Protein AF-A0A2D9I811-F1 (afdb_monomer_lite)

Radius of gyration: 20.64 Å; chains: 1; bounding box: 45×37×59 Å

Sequence (153 aa):
ASYDEYNRFRERVSGLFINISKYEDAFSIIGNKIQLLEKASMQLESFSPDIIAKISDFKDTYNDYEYENDSSPARDEIGEWYKPNLGARIRIAMQGLSTSYGPTELNSSNLEIAEKHFEKMKNEIEQLNKEVKDLENEVKQLNPPYIIGQGID

Foldseek 3Di:
DPPVVQVVLVVLLVVLVVLVVVLVVLLVVLVVLLVQQCVQQVQFPDHDPPLNVLSVVLVVVSVVLCVVQDPDVVVVVVPPPDDQHLVSLSVLLVVQNVDPVGRDPSNVVSSVVSVVVVVVSVVSSVVSSVSSVVSVVVSVVSVGDDTPPPDDD

pLDDT: mean 83.6, std 15.97, range [36.06, 97.56]

Structure (mmCIF, N/CA/C/O backbone):
data_AF-A0A2D9I811-F1
#
_entry.id   AF-A0A2D9I811-F1
#
loop_
_atom_site.group_PDB
_atom_site.id
_atom_site.type_symbol
_atom_site.label_atom_id
_atom_site.label_alt_id
_atom_site.label_comp_id
_atom_site.label_asym_id
_atom_site.label_entity_id
_atom_site.label_seq_id
_atom_site.pdbx_PDB_ins_code
_atom_site.Cartn_x
_atom_site.Cartn_y
_atom_site.Cartn_z
_atom_site.occupancy
_atom_site.B_iso_or_equiv
_atom_site.auth_seq_id
_atom_site.auth_comp_id
_atom_site.auth_asym_id
_atom_site.auth_atom_id
_atom_site.pdbx_PDB_model_num
ATOM 1 N N . ALA A 1 1 ? 16.321 -1.905 -28.691 1.00 72.12 1 ALA A N 1
A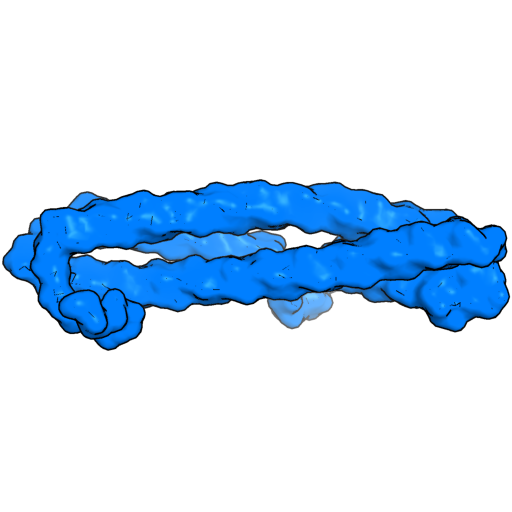TOM 2 C CA . ALA A 1 1 ? 15.971 -3.154 -27.983 1.00 72.12 1 ALA A CA 1
ATOM 3 C C . ALA A 1 1 ? 15.578 -4.225 -28.996 1.00 72.12 1 ALA A C 1
ATOM 5 O O . ALA A 1 1 ? 15.005 -3.889 -30.028 1.00 72.12 1 ALA A O 1
ATOM 6 N N . SER A 1 2 ? 15.886 -5.490 -28.726 1.00 86.81 2 SER A N 1
ATOM 7 C CA . SER A 1 2 ? 15.279 -6.626 -29.429 1.00 86.81 2 SER A CA 1
ATOM 8 C C . SER A 1 2 ? 13.772 -6.706 -29.140 1.00 86.81 2 SER A C 1
ATOM 10 O O . SER A 1 2 ? 13.286 -6.119 -28.170 1.00 86.81 2 SER A O 1
ATOM 12 N N . TYR A 1 3 ? 13.030 -7.445 -29.971 1.00 86.81 3 TYR A N 1
ATOM 13 C CA . TYR A 1 3 ? 11.596 -7.687 -29.766 1.00 86.81 3 TYR A CA 1
ATOM 14 C C . TYR A 1 3 ? 11.305 -8.271 -28.372 1.00 86.81 3 TYR A C 1
ATOM 16 O O . TYR A 1 3 ? 10.421 -7.791 -27.663 1.00 86.81 3 TYR A O 1
ATOM 24 N N . ASP A 1 4 ? 12.117 -9.235 -27.936 1.00 90.88 4 ASP A N 1
ATOM 25 C CA . ASP A 1 4 ? 11.958 -9.883 -26.633 1.00 90.88 4 ASP A CA 1
ATOM 26 C C . ASP A 1 4 ? 12.256 -8.937 -25.463 1.00 90.88 4 ASP A C 1
ATOM 28 O O . ASP A 1 4 ? 11.566 -8.965 -24.447 1.00 90.88 4 ASP A O 1
ATOM 32 N N . GLU A 1 5 ? 13.270 -8.077 -25.585 1.00 88.44 5 GLU A N 1
ATOM 33 C CA . GLU A 1 5 ? 13.576 -7.066 -24.565 1.00 88.44 5 GLU A CA 1
ATOM 34 C C . GLU A 1 5 ? 12.458 -6.033 -24.432 1.00 88.44 5 GLU A C 1
ATOM 36 O O . GLU A 1 5 ? 12.089 -5.677 -23.313 1.00 88.44 5 GLU A O 1
ATOM 41 N N . TYR A 1 6 ? 11.893 -5.588 -25.558 1.00 92.75 6 TYR A N 1
ATOM 42 C CA . TYR A 1 6 ? 10.748 -4.681 -25.556 1.00 92.75 6 TYR A CA 1
ATOM 43 C C . TYR A 1 6 ? 9.540 -5.315 -24.858 1.00 92.75 6 TYR A C 1
ATOM 45 O O . TYR A 1 6 ? 8.944 -4.695 -23.976 1.00 92.75 6 TYR A O 1
ATOM 53 N N . ASN A 1 7 ? 9.208 -6.562 -25.203 1.00 94.00 7 ASN A N 1
ATOM 54 C CA . ASN A 1 7 ? 8.070 -7.260 -24.608 1.00 94.00 7 ASN A CA 1
ATOM 55 C C . ASN A 1 7 ? 8.250 -7.488 -23.108 1.00 94.00 7 ASN A C 1
ATOM 57 O O . ASN A 1 7 ? 7.336 -7.179 -22.346 1.00 94.00 7 ASN A O 1
ATOM 61 N N . ARG A 1 8 ? 9.437 -7.923 -22.665 1.00 95.12 8 ARG A N 1
ATOM 62 C CA . ARG A 1 8 ? 9.737 -8.063 -21.231 1.00 95.12 8 ARG A CA 1
ATOM 63 C C . ARG A 1 8 ? 9.586 -6.740 -20.483 1.00 95.12 8 ARG A C 1
ATOM 65 O O . ARG A 1 8 ? 9.030 -6.708 -19.389 1.00 95.12 8 ARG A O 1
ATOM 72 N N . PHE A 1 9 ? 10.071 -5.641 -21.059 1.00 96.12 9 PHE A N 1
ATOM 73 C CA . PHE A 1 9 ? 9.926 -4.318 -20.455 1.00 96.12 9 PHE A CA 1
ATOM 74 C C . PHE A 1 9 ? 8.451 -3.899 -20.363 1.00 96.12 9 PHE A C 1
ATOM 76 O O . PHE A 1 9 ? 7.997 -3.469 -19.304 1.00 96.12 9 PHE A O 1
ATOM 83 N N . ARG A 1 10 ? 7.683 -4.087 -21.443 1.00 95.25 10 ARG A N 1
ATOM 84 C CA . ARG A 1 10 ? 6.239 -3.820 -21.480 1.00 95.25 10 ARG A CA 1
ATOM 85 C C . ARG A 1 10 ? 5.483 -4.603 -20.411 1.00 95.25 10 ARG A C 1
ATOM 87 O O . ARG A 1 10 ? 4.690 -4.010 -19.686 1.00 95.25 10 ARG A O 1
ATOM 94 N N . GLU A 1 11 ? 5.733 -5.903 -20.301 1.00 96.56 11 GLU A N 1
ATOM 95 C CA . GLU A 1 11 ? 5.090 -6.769 -19.307 1.00 96.56 11 GLU A CA 1
ATOM 96 C C . GLU A 1 11 ? 5.378 -6.310 -17.877 1.00 96.56 11 GLU A C 1
ATOM 98 O O . GLU A 1 11 ? 4.452 -6.218 -17.073 1.00 96.56 11 GLU A O 1
ATOM 103 N N . ARG A 1 12 ? 6.630 -5.944 -17.574 1.00 97.25 12 ARG A N 1
ATOM 104 C CA . ARG A 1 12 ? 7.005 -5.410 -16.256 1.00 97.25 12 ARG A CA 1
ATOM 105 C C . ARG A 1 12 ? 6.298 -4.096 -15.934 1.00 97.25 12 ARG A C 1
ATOM 107 O O . ARG A 1 12 ? 5.728 -3.972 -14.855 1.00 97.25 12 ARG A O 1
ATOM 114 N N . VAL A 1 13 ? 6.275 -3.137 -16.868 1.00 93.88 13 VAL A N 1
ATOM 115 C CA . VAL A 1 13 ? 5.569 -1.854 -16.678 1.00 93.88 13 VAL A CA 1
ATOM 116 C C . VAL A 1 13 ? 4.077 -2.084 -16.434 1.00 93.88 13 VAL A C 1
ATOM 118 O O . VAL A 1 13 ? 3.518 -1.536 -15.487 1.00 93.88 13 VAL A O 1
ATOM 121 N N . SER A 1 14 ? 3.428 -2.904 -17.265 1.00 92.94 14 SER A N 1
ATOM 122 C CA . SER A 1 14 ? 2.003 -3.211 -17.111 1.00 92.94 14 SER A CA 1
ATOM 123 C C . SER A 1 14 ? 1.710 -3.947 -15.802 1.00 92.94 14 SER A C 1
ATOM 125 O O . SER A 1 14 ? 0.749 -3.602 -15.120 1.00 92.94 14 SER A O 1
ATOM 127 N N . GLY A 1 15 ? 2.542 -4.921 -15.428 1.00 95.25 15 GLY A N 1
ATOM 128 C CA . GLY A 1 15 ? 2.406 -5.655 -14.172 1.00 95.25 15 GLY A CA 1
ATOM 129 C C . GLY A 1 15 ? 2.555 -4.752 -12.949 1.00 95.25 15 GLY A C 1
ATOM 130 O O . GLY A 1 15 ? 1.738 -4.827 -12.033 1.00 95.25 15 GLY A O 1
ATOM 131 N N . LEU A 1 16 ? 3.544 -3.853 -12.956 1.00 91.56 16 LEU A N 1
ATOM 132 C CA . LEU A 1 16 ? 3.727 -2.865 -11.895 1.00 91.56 16 LEU A CA 1
ATOM 133 C C . LEU A 1 16 ? 2.506 -1.945 -11.771 1.00 91.56 16 LEU A C 1
ATOM 135 O O . LEU A 1 16 ? 2.008 -1.755 -10.668 1.00 91.56 16 LEU A O 1
ATOM 139 N N . PHE A 1 17 ? 1.993 -1.421 -12.889 1.00 86.19 17 PHE A N 1
ATOM 140 C CA . PHE A 1 17 ? 0.822 -0.539 -12.889 1.00 86.19 17 PHE A CA 1
ATOM 141 C C . PHE A 1 17 ? -0.426 -1.226 -12.315 1.00 86.19 17 PHE A C 1
ATOM 143 O O . PHE A 1 17 ? -1.076 -0.677 -11.431 1.00 86.19 17 PHE A O 1
ATOM 150 N N . ILE A 1 18 ? -0.721 -2.454 -12.759 1.00 89.38 18 ILE A N 1
ATOM 151 C CA . ILE A 1 18 ? -1.854 -3.245 -12.250 1.00 89.38 18 ILE A CA 1
ATOM 152 C C . ILE A 1 18 ? -1.724 -3.481 -10.742 1.00 89.38 18 ILE A C 1
ATOM 154 O O . ILE A 1 18 ? -2.699 -3.352 -10.002 1.00 89.38 18 ILE A O 1
ATOM 158 N N . ASN A 1 19 ? -0.523 -3.836 -10.282 1.00 91.19 19 ASN A N 1
ATOM 159 C CA . ASN A 1 19 ? -0.286 -4.086 -8.868 1.00 91.19 19 ASN A CA 1
ATOM 160 C C . ASN A 1 19 ? -0.415 -2.807 -8.035 1.00 91.19 19 ASN A C 1
ATOM 162 O O . ASN A 1 19 ? -1.009 -2.864 -6.967 1.00 91.19 19 ASN A O 1
ATOM 166 N N . ILE A 1 20 ? 0.063 -1.661 -8.518 1.00 86.31 20 ILE A N 1
ATOM 167 C CA . ILE A 1 20 ? -0.119 -0.381 -7.821 1.00 86.31 20 ILE A CA 1
ATOM 168 C C . ILE A 1 20 ? -1.602 -0.085 -7.621 1.00 86.31 20 ILE A C 1
ATOM 170 O O . ILE A 1 20 ? -2.017 0.064 -6.476 1.00 86.31 20 ILE A O 1
ATOM 174 N N . SER A 1 21 ? -2.410 -0.129 -8.684 1.00 84.25 21 SER A N 1
ATOM 175 C CA . SER A 1 21 ? -3.851 0.137 -8.573 1.00 84.25 21 SER A CA 1
ATOM 176 C C . SER A 1 21 ? -4.546 -0.808 -7.589 1.00 84.25 21 SER A C 1
ATOM 178 O O . SER A 1 21 ? -5.346 -0.376 -6.768 1.00 84.25 21 SER A O 1
ATOM 180 N N . LYS A 1 22 ? -4.188 -2.099 -7.593 1.00 92.50 22 LYS A N 1
ATOM 181 C CA . LYS A 1 22 ? -4.728 -3.071 -6.628 1.00 92.50 22 LYS A CA 1
ATOM 182 C C . LYS A 1 22 ? -4.425 -2.686 -5.173 1.00 92.50 22 LYS A C 1
ATOM 184 O O . LYS A 1 22 ? -5.252 -2.921 -4.293 1.00 92.50 22 LYS A O 1
ATOM 189 N N . TYR A 1 23 ? -3.223 -2.186 -4.899 1.00 91.31 23 TYR A N 1
ATOM 190 C CA . TYR A 1 23 ? -2.808 -1.829 -3.542 1.00 91.31 23 TYR A CA 1
ATOM 191 C C . TYR A 1 23 ? -3.337 -0.456 -3.117 1.00 91.31 23 TYR A C 1
ATOM 193 O O . TYR A 1 23 ? -3.670 -0.299 -1.947 1.00 91.31 23 TYR A O 1
ATOM 201 N N . GLU A 1 24 ? -3.511 0.484 -4.048 1.00 85.25 24 GLU A N 1
ATOM 202 C CA . GLU A 1 24 ? -4.252 1.733 -3.817 1.00 85.25 24 GLU A CA 1
ATOM 203 C C . GLU A 1 24 ? -5.707 1.440 -3.410 1.00 85.25 24 GLU A C 1
ATOM 205 O O . GLU A 1 24 ? -6.181 1.953 -2.394 1.00 85.25 24 GLU A O 1
ATOM 210 N N . ASP A 1 25 ? -6.389 0.532 -4.120 1.00 87.06 25 ASP A N 1
ATOM 211 C CA . ASP A 1 25 ? -7.740 0.083 -3.760 1.00 87.06 25 ASP A CA 1
ATOM 212 C C . ASP A 1 25 ? -7.767 -0.566 -2.366 1.00 87.06 25 ASP A C 1
ATOM 214 O O . ASP A 1 25 ? -8.638 -0.273 -1.542 1.00 87.06 25 ASP A O 1
ATOM 218 N N . ALA A 1 26 ? -6.801 -1.446 -2.075 1.00 92.25 26 ALA A N 1
ATOM 219 C CA . ALA A 1 26 ? -6.689 -2.087 -0.768 1.00 92.25 26 ALA A CA 1
ATOM 220 C C . ALA A 1 26 ? -6.479 -1.060 0.356 1.00 92.25 26 ALA A C 1
ATOM 222 O O . ALA A 1 26 ? -7.131 -1.163 1.395 1.00 92.25 26 ALA A O 1
ATOM 223 N N . PHE A 1 27 ? -5.625 -0.059 0.140 1.00 91.12 27 PHE A N 1
ATOM 224 C CA . PHE A 1 27 ? -5.391 1.026 1.088 1.00 91.12 27 PHE A CA 1
ATOM 225 C C . PHE A 1 27 ? -6.661 1.856 1.329 1.00 91.12 27 PHE A C 1
ATOM 227 O O . PHE A 1 27 ? -7.049 2.067 2.477 1.00 91.12 27 PHE A O 1
ATOM 234 N N . SER A 1 28 ? -7.398 2.209 0.270 1.00 89.56 28 SER A N 1
ATOM 235 C CA . SER A 1 28 ? -8.694 2.894 0.392 1.00 89.56 28 SER A CA 1
ATOM 236 C C . SER A 1 28 ? -9.715 2.081 1.204 1.00 89.56 28 SER A C 1
ATOM 238 O O . SER A 1 28 ? -10.436 2.619 2.050 1.00 89.56 28 SER A O 1
ATOM 240 N N . ILE A 1 29 ? -9.761 0.759 1.010 1.00 92.69 29 ILE A N 1
ATOM 241 C CA . ILE A 1 29 ? -10.627 -0.138 1.790 1.00 92.69 29 ILE A CA 1
ATOM 242 C C . ILE A 1 29 ? -10.242 -0.140 3.277 1.00 92.69 29 ILE A C 1
ATOM 244 O O . ILE A 1 29 ? -11.139 -0.168 4.123 1.00 92.69 29 ILE A O 1
ATOM 248 N N . ILE A 1 30 ? -8.948 -0.089 3.614 1.00 95.31 30 ILE A N 1
ATOM 249 C CA . ILE A 1 30 ? -8.476 0.038 5.004 1.00 95.31 30 ILE A CA 1
ATOM 250 C C . ILE A 1 30 ? -8.991 1.346 5.619 1.00 95.31 30 ILE A C 1
ATOM 252 O O . ILE A 1 30 ? -9.574 1.310 6.704 1.00 95.31 30 ILE A O 1
ATOM 256 N N . GLY A 1 31 ? -8.864 2.468 4.902 1.00 93.12 31 GLY A N 1
ATOM 257 C CA . GLY A 1 31 ? -9.387 3.774 5.324 1.00 93.12 31 GLY A CA 1
ATOM 258 C C . GLY A 1 31 ? -10.897 3.752 5.596 1.00 93.12 31 GLY A C 1
ATOM 259 O O . GLY A 1 31 ? -11.375 4.220 6.630 1.00 93.12 31 GLY A O 1
ATOM 260 N N . ASN A 1 32 ? -11.668 3.114 4.714 1.00 93.12 32 ASN A N 1
ATOM 261 C CA . ASN A 1 32 ? -13.108 2.934 4.919 1.00 93.12 32 ASN A CA 1
ATOM 262 C C . ASN A 1 32 ? -13.415 2.044 6.136 1.00 93.12 32 ASN A C 1
ATOM 264 O O . ASN A 1 32 ? -14.324 2.344 6.912 1.00 93.12 32 ASN A O 1
ATOM 268 N N . LYS A 1 33 ? -12.654 0.959 6.335 1.00 93.50 33 LYS A N 1
ATOM 269 C CA . LYS A 1 33 ? -12.810 0.069 7.494 1.00 93.50 33 LYS A CA 1
ATOM 270 C C . LYS A 1 33 ? -12.561 0.803 8.806 1.00 93.50 33 LYS A C 1
ATOM 272 O O . LYS A 1 33 ? -13.389 0.675 9.703 1.00 93.50 33 LYS A O 1
ATOM 277 N N . ILE A 1 34 ? -11.489 1.588 8.928 1.00 94.06 34 ILE A N 1
ATOM 278 C CA . ILE A 1 34 ? -11.204 2.285 10.191 1.00 94.06 34 ILE A CA 1
ATOM 279 C C . ILE A 1 34 ? -12.303 3.297 10.548 1.00 94.06 34 ILE A C 1
ATOM 281 O O . ILE A 1 34 ? -12.706 3.369 11.706 1.00 94.06 34 ILE A O 1
ATOM 285 N N . GLN A 1 35 ? -12.897 3.983 9.565 1.00 92.00 35 GLN A N 1
ATOM 286 C CA . GLN A 1 35 ? -14.056 4.860 9.797 1.00 92.00 35 GLN A CA 1
ATOM 287 C C . GLN A 1 35 ? -15.299 4.099 10.287 1.00 92.00 35 GLN A C 1
ATOM 289 O O . GLN A 1 35 ? -16.081 4.615 11.091 1.00 92.00 35 GLN A O 1
ATOM 294 N N . LEU A 1 36 ? -15.517 2.878 9.790 1.00 91.50 36 LEU A N 1
ATOM 295 C CA . LEU A 1 36 ? -16.604 2.018 10.263 1.00 91.50 36 LEU A CA 1
ATOM 296 C C . LEU A 1 36 ? -16.339 1.518 11.686 1.00 91.50 36 LEU A C 1
ATOM 298 O O . LEU A 1 36 ? -17.261 1.527 12.497 1.00 91.50 36 LEU A O 1
ATOM 302 N N . LEU A 1 37 ? -15.099 1.139 12.007 1.00 91.06 37 LEU A N 1
ATOM 303 C CA . LEU A 1 37 ? -14.704 0.725 13.358 1.00 91.06 37 LEU A CA 1
ATOM 304 C C . LEU A 1 37 ? -14.820 1.874 14.365 1.00 91.06 37 LEU A C 1
ATOM 306 O O . LEU A 1 37 ? -15.304 1.666 15.473 1.00 91.06 37 LEU A O 1
ATOM 310 N N . GLU A 1 38 ? -14.468 3.098 13.973 1.00 90.88 38 GLU A N 1
ATOM 311 C CA . GLU A 1 38 ? -14.666 4.294 14.797 1.00 90.88 38 GLU A CA 1
ATOM 312 C C . GLU A 1 38 ? -16.146 4.453 15.176 1.00 90.88 38 GLU A C 1
ATOM 314 O O . GLU A 1 38 ? -16.478 4.526 16.361 1.00 90.88 38 GLU A O 1
ATOM 319 N N . LYS A 1 39 ? -17.055 4.370 14.195 1.00 88.81 39 LYS A N 1
ATOM 320 C CA . LYS A 1 39 ? -18.509 4.385 14.442 1.00 88.81 39 LYS A CA 1
ATOM 321 C C . LYS A 1 39 ? -18.969 3.206 15.304 1.00 88.81 39 LYS A C 1
ATOM 323 O O . LYS A 1 39 ? -19.798 3.402 16.187 1.00 88.81 39 LYS A O 1
ATOM 328 N N . ALA A 1 40 ? -18.421 2.013 15.071 1.00 86.62 40 ALA A N 1
ATOM 329 C CA . ALA A 1 40 ? -18.722 0.805 15.836 1.00 86.62 40 ALA A CA 1
ATOM 330 C C . ALA A 1 40 ? -18.435 0.975 17.317 1.00 86.62 40 ALA A C 1
ATOM 332 O O . ALA A 1 40 ? -19.275 0.685 18.165 1.00 86.62 40 ALA A O 1
ATOM 333 N N . SER A 1 41 ? -17.236 1.476 17.607 1.00 85.31 41 SER A N 1
ATOM 334 C CA . SER A 1 41 ? -16.732 1.617 18.966 1.00 85.31 41 SER A CA 1
ATOM 335 C C . SER A 1 41 ? -17.593 2.567 19.804 1.00 85.31 41 SER A C 1
ATOM 337 O O . SER A 1 41 ? -17.793 2.334 20.992 1.00 85.31 41 SER A O 1
ATOM 339 N N . MET A 1 42 ? -18.190 3.584 19.171 1.00 84.38 42 MET A N 1
ATOM 340 C CA . MET A 1 42 ? -19.117 4.523 19.812 1.00 84.38 42 MET A CA 1
ATOM 341 C C . MET A 1 42 ? -20.489 3.922 20.141 1.00 84.38 42 MET A C 1
ATOM 343 O O . MET A 1 42 ? -21.232 4.507 20.924 1.00 84.38 42 MET A O 1
ATOM 347 N N . GLN A 1 43 ? -20.850 2.794 19.529 1.00 83.25 43 GLN A N 1
ATOM 348 C CA . GLN A 1 43 ? -22.159 2.158 19.685 1.00 83.25 43 GLN A CA 1
ATOM 349 C C . GLN A 1 43 ? -22.111 0.887 20.541 1.00 83.25 43 GLN A C 1
ATOM 351 O O . GLN A 1 43 ? -23.142 0.248 20.726 1.00 83.25 43 GLN A O 1
ATOM 356 N N . LEU A 1 44 ? -20.941 0.513 21.064 1.00 80.50 44 LEU A N 1
ATOM 357 C CA . LEU A 1 44 ? -20.777 -0.673 21.903 1.00 80.50 44 LEU A CA 1
ATOM 358 C C . LEU A 1 44 ? -21.701 -0.637 23.128 1.00 80.50 44 LEU A C 1
ATOM 360 O O . LEU A 1 44 ? -21.840 0.396 23.784 1.00 80.50 44 LEU A O 1
ATOM 364 N N . GLU A 1 45 ? -22.279 -1.790 23.479 1.00 77.06 45 GLU A N 1
ATOM 365 C CA . GLU A 1 45 ? -23.096 -1.935 24.695 1.00 77.06 45 GLU A CA 1
ATOM 366 C C . GLU A 1 45 ? -22.288 -1.631 25.967 1.00 77.06 45 GLU A C 1
ATOM 368 O O . GLU A 1 45 ? -22.820 -1.111 26.949 1.00 77.06 45 GLU A O 1
ATOM 373 N N . SER A 1 46 ? -20.986 -1.936 25.939 1.00 79.12 46 SER A N 1
ATOM 374 C CA . SER A 1 46 ? -20.033 -1.617 26.995 1.00 79.12 46 SER A CA 1
ATOM 375 C C . SER A 1 46 ? -18.926 -0.717 26.456 1.00 79.12 46 SER A C 1
ATOM 377 O O . SER A 1 46 ? -18.270 -1.037 25.465 1.00 79.12 46 SER A O 1
ATOM 379 N N . PHE A 1 47 ? -18.705 0.413 27.127 1.00 79.56 47 PHE A N 1
ATOM 380 C CA . PHE A 1 47 ? -17.638 1.345 26.781 1.00 79.56 47 PHE A CA 1
ATOM 381 C C . PHE A 1 47 ? -16.262 0.702 26.994 1.00 79.56 47 PHE A C 1
ATOM 383 O O . PHE A 1 47 ? -15.944 0.262 28.099 1.00 79.56 47 PHE A O 1
ATOM 390 N N . SER A 1 48 ? -15.428 0.702 25.951 1.00 86.75 48 SER A N 1
ATOM 391 C CA . SER A 1 48 ? -14.043 0.230 26.010 1.00 86.75 48 SER A CA 1
ATOM 392 C C . SER A 1 48 ? -13.080 1.359 25.613 1.00 86.75 48 SER A C 1
ATOM 394 O O . SER A 1 48 ? -12.887 1.606 24.420 1.00 86.75 48 SER A O 1
ATOM 396 N N . PRO A 1 49 ? -12.465 2.055 26.592 1.00 89.56 49 PRO A N 1
ATOM 397 C CA . PRO A 1 49 ? -11.453 3.075 26.315 1.00 89.56 49 PRO A CA 1
ATOM 398 C C . PRO A 1 49 ? -10.271 2.521 25.514 1.00 89.56 49 PRO A C 1
ATOM 400 O O . PRO A 1 49 ? -9.749 3.206 24.639 1.00 89.56 49 PRO A O 1
ATOM 403 N N . ASP A 1 50 ? -9.883 1.272 25.787 1.00 92.38 50 ASP A N 1
ATOM 404 C CA . ASP A 1 50 ? -8.745 0.617 25.143 1.00 92.38 50 ASP A CA 1
ATOM 405 C C . ASP A 1 50 ? -8.975 0.429 23.636 1.00 92.38 50 ASP A C 1
ATOM 407 O O . ASP A 1 50 ? -8.078 0.685 22.836 1.00 92.38 50 ASP A O 1
ATOM 411 N N . ILE A 1 51 ? -10.187 0.036 23.226 1.00 91.50 51 ILE A N 1
ATOM 412 C CA . ILE A 1 51 ? -10.543 -0.099 21.805 1.00 91.50 51 ILE A CA 1
ATOM 413 C C . ILE A 1 51 ? -10.560 1.255 21.102 1.00 91.50 51 ILE A C 1
ATOM 415 O O . ILE A 1 51 ? -10.072 1.367 19.980 1.00 91.50 51 ILE A O 1
ATOM 419 N N . ILE A 1 52 ? -11.088 2.288 21.758 1.00 91.69 52 ILE A N 1
ATOM 420 C CA . ILE A 1 52 ? -11.107 3.645 21.200 1.00 91.69 52 ILE A CA 1
ATOM 421 C C . ILE A 1 52 ? -9.677 4.155 20.995 1.00 91.69 52 ILE A C 1
ATOM 423 O O . ILE A 1 52 ? -9.381 4.708 19.938 1.00 91.69 52 ILE A O 1
ATOM 427 N N . ALA A 1 53 ? -8.785 3.920 21.963 1.00 94.94 53 ALA A N 1
ATOM 428 C CA . ALA A 1 53 ? -7.374 4.271 21.843 1.00 94.94 53 ALA A CA 1
ATOM 429 C C . ALA A 1 53 ? -6.708 3.535 20.670 1.00 94.94 53 ALA A C 1
ATOM 431 O O . ALA A 1 53 ? -6.136 4.184 19.804 1.00 94.94 53 ALA A O 1
ATOM 432 N N . LYS A 1 54 ? -6.883 2.209 20.556 1.00 95.75 54 LYS A N 1
ATOM 433 C CA . LYS A 1 54 ? -6.339 1.425 19.431 1.00 95.75 54 LYS A CA 1
ATOM 434 C C . LYS A 1 54 ? -6.837 1.902 18.063 1.00 95.75 54 LYS A C 1
ATOM 436 O O . LYS A 1 54 ? -6.065 1.939 17.110 1.00 95.75 54 LYS A O 1
ATOM 441 N N . ILE A 1 55 ? -8.121 2.253 17.952 1.00 95.19 55 ILE A N 1
ATOM 442 C CA . ILE A 1 55 ? -8.701 2.818 16.722 1.00 95.19 55 ILE A CA 1
ATOM 443 C C . ILE A 1 55 ? -8.068 4.171 16.400 1.00 95.19 55 ILE A C 1
ATOM 445 O O . ILE A 1 55 ? -7.743 4.419 15.241 1.00 95.19 55 ILE A O 1
ATOM 449 N N . SER A 1 56 ? -7.880 5.028 17.406 1.00 95.50 56 SER A N 1
ATOM 450 C CA . SER A 1 56 ? -7.216 6.322 17.232 1.00 95.50 56 SER A CA 1
ATOM 451 C C . SER A 1 56 ? -5.770 6.148 16.771 1.00 95.50 56 SER A C 1
ATOM 453 O O . SER A 1 56 ? -5.397 6.711 15.749 1.00 95.50 56 SER A O 1
ATOM 455 N N . ASP A 1 57 ? -4.993 5.303 17.450 1.00 97.19 57 ASP A N 1
ATOM 456 C CA . ASP A 1 57 ? -3.586 5.049 17.123 1.00 97.19 57 ASP A CA 1
ATOM 457 C C . ASP A 1 57 ? -3.432 4.468 15.706 1.00 97.19 57 ASP A C 1
ATOM 459 O O . ASP A 1 57 ? -2.542 4.858 14.943 1.00 97.19 57 ASP A O 1
ATOM 463 N N . PHE A 1 58 ? -4.329 3.554 15.313 1.00 97.50 58 PHE A N 1
ATOM 464 C CA . PHE A 1 58 ? -4.345 3.012 13.955 1.00 97.50 58 PHE A CA 1
ATOM 465 C C . PHE A 1 58 ? -4.695 4.088 12.921 1.00 97.50 58 PHE A C 1
ATOM 467 O O . PHE A 1 58 ? -4.087 4.141 11.855 1.00 97.50 58 PHE A O 1
ATOM 474 N N . LYS A 1 59 ? -5.671 4.954 13.219 1.00 96.31 59 LYS A N 1
ATOM 475 C CA . LYS A 1 59 ? -6.063 6.063 12.341 1.00 96.31 59 LYS A CA 1
ATOM 476 C C . LYS A 1 59 ? -4.920 7.057 12.154 1.00 96.31 59 LYS A C 1
ATOM 478 O O . LYS A 1 59 ? -4.700 7.494 11.030 1.00 96.31 59 LYS A O 1
ATOM 483 N N . ASP A 1 60 ? -4.174 7.360 13.211 1.00 95.94 60 ASP A N 1
ATOM 484 C CA . ASP A 1 60 ? -2.985 8.208 13.132 1.00 95.94 60 ASP A CA 1
ATOM 485 C C . ASP A 1 60 ? -1.908 7.551 12.260 1.00 95.94 60 ASP A C 1
ATOM 487 O O . ASP A 1 60 ? -1.423 8.172 11.320 1.00 95.94 60 ASP A O 1
ATOM 491 N N . THR A 1 61 ? -1.645 6.255 12.457 1.00 94.62 61 THR A N 1
ATOM 492 C CA . THR A 1 61 ? -0.711 5.485 11.612 1.00 94.62 61 THR A CA 1
ATOM 493 C C . THR A 1 61 ? -1.139 5.473 10.137 1.00 94.62 61 THR A C 1
ATOM 495 O O . THR A 1 61 ? -0.310 5.643 9.242 1.00 94.62 61 THR A O 1
ATOM 498 N N . TYR A 1 62 ? -2.436 5.295 9.861 1.00 94.12 62 TYR A N 1
ATOM 499 C CA . TYR A 1 62 ? -2.996 5.362 8.509 1.00 94.12 62 TYR A CA 1
ATOM 500 C C . TYR A 1 62 ? -2.798 6.752 7.887 1.00 94.12 62 TYR A C 1
ATOM 502 O O . TYR A 1 62 ? -2.369 6.844 6.738 1.00 94.12 62 TYR A O 1
ATOM 510 N N . ASN A 1 63 ? -3.078 7.822 8.637 1.00 91.19 63 ASN A N 1
ATOM 511 C CA . ASN A 1 63 ? -2.944 9.200 8.161 1.00 91.19 63 ASN A CA 1
ATOM 512 C C . ASN A 1 63 ? -1.480 9.588 7.930 1.00 91.19 63 ASN A C 1
ATOM 514 O O . ASN A 1 63 ? -1.186 10.275 6.958 1.00 91.19 63 ASN A O 1
ATOM 518 N N . ASP A 1 64 ? -0.563 9.143 8.791 1.00 89.69 64 ASP A N 1
ATOM 519 C CA . ASP A 1 64 ? 0.875 9.358 8.615 1.00 89.69 64 ASP A CA 1
ATOM 520 C C . ASP A 1 64 ? 1.361 8.663 7.343 1.00 89.69 64 ASP A C 1
ATOM 522 O O . ASP A 1 64 ? 2.054 9.268 6.524 1.00 89.69 64 ASP A O 1
ATOM 526 N N . TYR A 1 65 ? 0.927 7.419 7.119 1.00 87.81 65 TYR A N 1
ATOM 527 C CA . TYR A 1 65 ? 1.221 6.702 5.884 1.00 87.81 65 TYR A CA 1
ATOM 528 C C . TYR A 1 65 ? 0.650 7.417 4.654 1.00 87.81 65 TYR A C 1
ATOM 530 O O . TYR A 1 65 ? 1.360 7.586 3.659 1.00 87.81 65 TYR A O 1
ATOM 538 N N . GLU A 1 66 ? -0.618 7.835 4.711 1.00 85.50 66 GLU A N 1
ATOM 539 C CA . GLU A 1 66 ? -1.268 8.594 3.643 1.00 85.50 66 GLU A CA 1
ATOM 540 C C . GLU A 1 66 ? -0.489 9.878 3.364 1.00 85.50 66 GLU A C 1
ATOM 542 O O . GLU A 1 66 ? -0.116 10.123 2.228 1.00 85.50 66 GLU A O 1
ATOM 547 N N . TYR A 1 67 ? -0.130 10.647 4.388 1.00 80.56 67 TYR A N 1
ATOM 548 C CA . TYR A 1 67 ? 0.635 11.880 4.237 1.00 80.56 67 TYR A CA 1
ATOM 549 C C . TYR A 1 67 ? 2.035 11.650 3.650 1.00 80.56 67 TYR A C 1
ATOM 551 O O . TYR A 1 67 ? 2.486 12.412 2.792 1.00 80.56 67 TYR A O 1
ATOM 559 N N . GLU A 1 68 ? 2.744 10.607 4.089 1.00 76.81 68 GLU A N 1
ATOM 560 C CA . GLU A 1 68 ? 4.082 10.292 3.590 1.00 76.81 68 GLU A CA 1
ATOM 561 C C . GLU A 1 68 ? 4.073 9.887 2.114 1.00 76.81 68 GLU A C 1
ATOM 563 O O . GLU A 1 68 ? 4.982 10.290 1.377 1.00 76.81 68 GLU A O 1
ATOM 568 N N . ASN A 1 69 ? 3.047 9.145 1.687 1.00 73.19 69 ASN A N 1
ATOM 569 C CA . ASN A 1 69 ? 2.952 8.547 0.356 1.00 73.19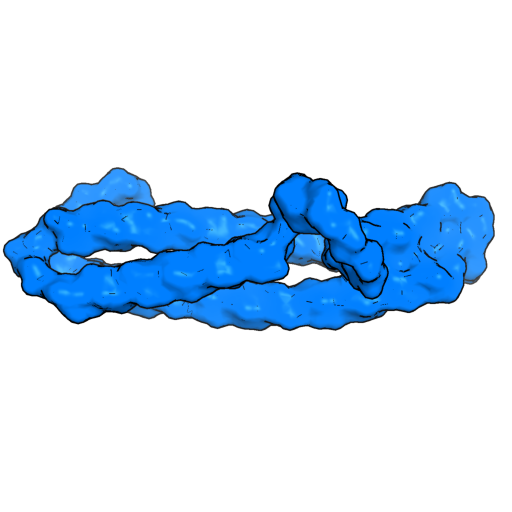 69 ASN A CA 1
ATOM 570 C C . ASN A 1 69 ? 2.062 9.335 -0.621 1.00 73.19 69 ASN A C 1
ATOM 572 O O . ASN A 1 69 ? 2.187 9.146 -1.834 1.00 73.19 69 ASN A O 1
ATOM 576 N N . ASP A 1 70 ? 1.221 10.247 -0.131 1.00 64.75 70 ASP A N 1
ATOM 577 C CA . ASP A 1 70 ? 0.408 11.122 -0.963 1.00 64.75 70 ASP A CA 1
ATOM 578 C C . ASP A 1 70 ? 1.287 12.167 -1.659 1.00 64.75 70 ASP A C 1
ATOM 580 O O . ASP A 1 70 ? 2.145 12.849 -1.079 1.00 64.75 70 ASP A O 1
ATOM 584 N N . SER A 1 71 ? 1.041 12.294 -2.958 1.00 52.09 71 SER A N 1
ATOM 585 C CA . SER A 1 71 ? 1.613 13.328 -3.811 1.00 52.09 71 SER A CA 1
ATOM 586 C C . SER A 1 71 ? 0.695 14.548 -3.766 1.00 52.09 71 SER A C 1
ATOM 588 O O . SER A 1 71 ? 0.132 14.947 -4.782 1.00 52.09 71 SER A O 1
ATOM 590 N N . SER A 1 72 ? 0.489 15.113 -2.573 1.00 45.53 72 SER A N 1
ATOM 591 C CA . SER A 1 72 ? -0.355 16.297 -2.410 1.00 45.53 72 SER A CA 1
ATOM 592 C C . SER A 1 72 ? 0.158 17.446 -3.297 1.00 45.53 72 SER A C 1
ATOM 594 O O . SER A 1 72 ? 1.360 17.735 -3.267 1.00 45.53 72 SER A O 1
ATOM 596 N N . PRO A 1 73 ? -0.723 18.174 -4.015 1.00 42.66 73 PRO A N 1
ATOM 597 C CA . PRO A 1 73 ? -0.355 19.384 -4.755 1.00 42.66 73 PRO A CA 1
ATOM 598 C C . PRO A 1 73 ? 0.394 20.418 -3.899 1.00 42.66 73 PRO A C 1
ATOM 600 O O . PRO A 1 73 ? 1.230 21.155 -4.411 1.00 42.66 73 PRO A O 1
ATOM 603 N N . ALA A 1 74 ? 0.156 20.437 -2.580 1.00 43.09 74 ALA A N 1
ATOM 604 C CA . ALA A 1 74 ? 0.861 21.315 -1.646 1.00 43.09 74 ALA A CA 1
ATOM 605 C C . ALA A 1 74 ? 2.357 20.963 -1.492 1.00 43.09 74 ALA A C 1
ATOM 607 O O . ALA A 1 74 ? 3.168 21.849 -1.225 1.00 43.09 74 ALA A O 1
ATOM 608 N N . ARG A 1 75 ? 2.752 19.694 -1.692 1.00 45.16 75 ARG A N 1
ATOM 609 C CA . ARG A 1 75 ? 4.171 19.282 -1.749 1.00 45.16 75 ARG A CA 1
ATOM 610 C C . ARG A 1 75 ? 4.811 19.669 -3.086 1.00 45.16 75 ARG A C 1
ATOM 612 O O . ARG A 1 75 ? 5.986 20.028 -3.103 1.00 45.16 75 ARG A O 1
ATOM 619 N N . ASP A 1 76 ? 4.032 19.677 -4.170 1.00 43.44 76 ASP A N 1
ATOM 620 C CA . ASP A 1 76 ? 4.474 20.155 -5.488 1.00 43.44 76 ASP A CA 1
ATOM 621 C C . ASP A 1 76 ? 4.631 21.697 -5.539 1.00 43.44 76 ASP A C 1
ATOM 623 O O . ASP A 1 76 ? 5.477 22.202 -6.280 1.00 43.44 76 ASP A O 1
ATOM 627 N N . GLU A 1 77 ? 3.884 22.461 -4.726 1.00 39.38 77 GLU A N 1
ATOM 628 C CA . GLU A 1 77 ? 3.963 23.935 -4.649 1.00 39.38 77 GLU A CA 1
ATOM 629 C C . GLU A 1 77 ? 5.183 24.477 -3.872 1.00 39.38 77 GLU A C 1
ATOM 631 O O . GLU A 1 77 ? 5.631 25.593 -4.142 1.00 39.38 77 GLU A O 1
ATOM 636 N N . ILE A 1 78 ? 5.767 23.712 -2.939 1.00 40.00 78 ILE A N 1
ATOM 637 C CA . ILE A 1 78 ? 6.847 24.192 -2.042 1.00 40.00 78 ILE A CA 1
ATOM 638 C C . ILE A 1 78 ? 8.254 24.129 -2.678 1.00 40.00 78 ILE A C 1
ATOM 640 O O . ILE A 1 78 ? 9.237 24.579 -2.091 1.00 40.00 78 ILE A O 1
ATOM 644 N N . GLY A 1 79 ? 8.392 23.669 -3.923 1.00 36.12 79 GLY A N 1
ATOM 645 C CA . GLY A 1 79 ? 9.678 23.744 -4.622 1.00 36.12 79 GLY A CA 1
ATOM 646 C C . GLY A 1 79 ? 10.769 22.844 -4.026 1.00 36.12 79 GLY A C 1
ATOM 647 O O . GLY A 1 79 ? 11.955 23.142 -4.186 1.00 36.12 79 GLY A O 1
ATOM 648 N N . GLU A 1 80 ? 10.402 21.719 -3.400 1.00 36.88 80 GLU A N 1
ATOM 649 C CA . GLU A 1 80 ? 11.347 20.626 -3.148 1.00 36.88 80 GLU A CA 1
ATOM 650 C C . GLU A 1 80 ? 11.705 19.937 -4.469 1.00 36.88 80 GLU A C 1
ATOM 652 O O . GLU A 1 80 ? 11.183 18.894 -4.865 1.00 36.88 80 GLU A O 1
ATOM 657 N N . TRP A 1 81 ? 12.634 20.551 -5.193 1.00 39.44 81 TRP A N 1
ATOM 658 C CA . TRP A 1 81 ? 13.296 19.891 -6.299 1.00 39.44 81 TRP A CA 1
ATOM 659 C C . TRP A 1 81 ? 14.124 18.713 -5.761 1.00 39.44 81 TRP A C 1
ATOM 661 O O . TRP A 1 81 ? 14.947 18.878 -4.862 1.00 39.44 81 TRP A O 1
ATOM 671 N N . TYR A 1 82 ? 13.969 17.559 -6.426 1.00 36.06 82 TYR A N 1
ATOM 672 C CA . TYR A 1 82 ? 14.975 16.497 -6.617 1.00 36.06 82 TYR A CA 1
ATOM 673 C C . TYR A 1 82 ? 14.772 15.096 -5.999 1.00 36.06 82 TYR A C 1
ATOM 675 O O . TYR A 1 82 ? 15.754 14.406 -5.725 1.00 36.06 82 TYR A O 1
ATOM 683 N N . LYS A 1 83 ? 13.543 14.563 -5.926 1.00 45.31 83 LYS A N 1
ATOM 684 C CA . LYS A 1 83 ? 13.326 13.102 -6.057 1.00 45.31 83 LYS A CA 1
ATOM 685 C C . LYS A 1 83 ? 12.070 12.818 -6.888 1.00 45.31 83 LYS A C 1
ATOM 687 O O . LYS A 1 83 ? 10.987 13.196 -6.463 1.00 45.31 83 LYS A O 1
ATOM 692 N N . PRO A 1 84 ? 12.169 12.134 -8.045 1.00 57.28 84 PRO A N 1
ATOM 693 C CA . PRO A 1 84 ? 10.979 11.639 -8.727 1.00 57.28 84 PRO A CA 1
ATOM 694 C C . PRO A 1 84 ? 10.186 10.738 -7.767 1.00 57.28 84 PRO A C 1
ATOM 696 O O . PRO A 1 84 ? 10.716 9.708 -7.326 1.00 57.28 84 PRO A O 1
ATOM 699 N N . ASN A 1 85 ? 8.954 11.139 -7.432 1.00 71.50 85 ASN A N 1
ATOM 700 C CA . ASN A 1 85 ? 7.998 10.299 -6.706 1.00 71.50 85 ASN A CA 1
ATOM 701 C C . ASN A 1 85 ? 7.634 9.060 -7.553 1.00 71.50 85 ASN A C 1
ATOM 703 O O . ASN A 1 85 ? 7.990 8.974 -8.735 1.00 71.50 85 ASN A O 1
ATOM 707 N N . LEU A 1 86 ? 6.984 8.059 -6.948 1.00 76.31 86 LEU A N 1
ATOM 708 C CA . LEU A 1 86 ? 6.676 6.785 -7.614 1.00 76.31 86 LEU A CA 1
ATOM 709 C C . LEU A 1 86 ? 5.976 7.001 -8.968 1.00 76.31 86 LEU A C 1
ATOM 711 O O . LEU A 1 86 ? 6.421 6.462 -9.984 1.00 76.31 86 LEU A O 1
ATOM 715 N N . GLY A 1 87 ? 4.974 7.884 -9.003 1.00 76.38 87 GLY A N 1
ATOM 716 C CA . GLY A 1 87 ? 4.251 8.255 -10.220 1.00 76.38 87 GLY A CA 1
ATOM 717 C C . GLY A 1 87 ? 5.149 8.860 -11.304 1.00 76.38 87 GLY A C 1
ATOM 718 O O . GLY A 1 87 ? 5.076 8.462 -12.468 1.00 76.38 87 GLY A O 1
ATOM 719 N N . ALA A 1 88 ? 6.065 9.765 -10.947 1.00 82.75 88 ALA A N 1
ATOM 720 C CA . ALA A 1 88 ? 7.014 10.345 -11.895 1.00 82.75 88 ALA A CA 1
ATOM 721 C C . ALA A 1 88 ? 7.959 9.290 -12.494 1.00 82.75 88 ALA A C 1
ATOM 723 O O . ALA A 1 88 ? 8.236 9.327 -13.696 1.00 82.75 88 ALA A O 1
ATOM 724 N N . ARG A 1 89 ? 8.425 8.327 -11.689 1.00 86.38 89 ARG A N 1
ATOM 725 C CA . ARG A 1 89 ? 9.289 7.229 -12.162 1.00 86.38 89 ARG A CA 1
ATOM 726 C C . ARG A 1 89 ? 8.552 6.294 -13.104 1.00 86.38 89 ARG A C 1
ATOM 728 O O . ARG A 1 89 ? 9.089 5.958 -14.157 1.00 86.38 89 ARG A O 1
ATOM 735 N N . ILE A 1 90 ? 7.314 5.941 -12.772 1.00 85.38 90 ILE A N 1
ATOM 736 C CA . ILE A 1 90 ? 6.452 5.125 -13.633 1.00 85.38 90 ILE A CA 1
ATOM 737 C C . ILE A 1 90 ? 6.197 5.845 -14.950 1.00 85.38 90 ILE A C 1
ATOM 739 O O . ILE A 1 90 ? 6.364 5.250 -16.010 1.00 85.38 90 ILE A O 1
ATOM 743 N N . ARG A 1 91 ? 5.893 7.146 -14.910 1.00 86.62 91 ARG A N 1
ATOM 744 C CA . ARG A 1 91 ? 5.713 7.957 -16.119 1.00 86.62 91 ARG A CA 1
ATOM 745 C C . ARG A 1 91 ? 6.960 7.935 -17.003 1.00 86.62 91 ARG A C 1
ATOM 747 O O . ARG A 1 91 ? 6.835 7.755 -18.211 1.00 86.62 91 ARG A O 1
ATOM 754 N N . ILE A 1 92 ? 8.156 8.081 -16.424 1.00 89.81 92 ILE A N 1
ATOM 755 C CA . ILE A 1 92 ? 9.417 7.972 -17.177 1.00 89.81 92 ILE A CA 1
ATOM 756 C C . ILE A 1 92 ? 9.594 6.553 -17.731 1.00 89.81 92 ILE A C 1
ATOM 758 O O . ILE A 1 92 ? 9.968 6.408 -18.888 1.00 89.81 92 ILE A O 1
ATOM 762 N N . ALA A 1 93 ? 9.297 5.498 -16.971 1.00 91.38 93 ALA A N 1
ATOM 763 C CA . ALA A 1 93 ? 9.359 4.127 -17.478 1.00 91.38 93 ALA A CA 1
ATOM 764 C C . ALA A 1 93 ? 8.404 3.917 -18.673 1.00 91.38 93 ALA A C 1
ATOM 766 O O . ALA A 1 93 ? 8.825 3.426 -19.720 1.00 91.38 93 ALA A O 1
ATOM 767 N N . MET A 1 94 ? 7.155 4.380 -18.566 1.00 91.00 94 MET A N 1
ATOM 768 C CA . MET A 1 94 ? 6.137 4.280 -19.619 1.00 91.00 94 MET A CA 1
ATOM 769 C C . MET A 1 94 ? 6.537 4.991 -20.914 1.00 91.00 94 MET A C 1
ATOM 771 O O . MET A 1 94 ? 6.212 4.501 -21.992 1.00 91.00 94 MET A O 1
ATOM 775 N N . GLN A 1 95 ? 7.287 6.097 -20.846 1.00 92.31 95 GLN A N 1
ATOM 776 C CA . GLN A 1 95 ? 7.801 6.771 -22.048 1.00 92.31 95 GLN A CA 1
ATOM 777 C C . GLN A 1 95 ? 8.670 5.847 -22.915 1.00 92.31 95 GLN A C 1
ATOM 779 O O . GLN A 1 95 ? 8.677 5.995 -24.135 1.00 92.31 95 GLN A O 1
ATOM 784 N N . GLY A 1 96 ? 9.344 4.859 -22.314 1.00 92.06 96 GLY A N 1
ATOM 785 C CA . GLY A 1 96 ? 10.133 3.857 -23.038 1.00 92.06 96 GLY A CA 1
ATOM 786 C C . GLY A 1 96 ? 9.304 2.932 -23.936 1.00 92.06 96 GLY A C 1
ATOM 787 O O . GLY A 1 96 ? 9.863 2.279 -24.812 1.00 92.06 96 GLY A O 1
ATOM 788 N N . LEU A 1 97 ? 7.979 2.887 -23.751 1.00 92.00 97 LEU A N 1
ATOM 789 C CA . LEU A 1 97 ? 7.057 2.127 -24.601 1.00 92.00 97 LEU A CA 1
ATOM 790 C C . LEU A 1 97 ? 6.664 2.876 -25.879 1.00 92.00 97 LEU A C 1
ATOM 792 O O . LEU A 1 97 ? 6.190 2.242 -26.821 1.00 92.00 97 LEU A O 1
ATOM 796 N N . SER A 1 98 ? 6.868 4.196 -25.908 1.00 89.81 98 SER A N 1
ATOM 797 C CA . SER A 1 98 ? 6.425 5.094 -26.982 1.00 89.81 98 SER A CA 1
ATOM 798 C C . SER A 1 98 ? 7.546 5.496 -27.948 1.00 89.81 98 SER A C 1
ATOM 800 O O . SER A 1 98 ? 7.333 6.332 -28.825 1.00 89.81 98 SER A O 1
ATOM 802 N N . THR A 1 99 ? 8.752 4.949 -27.791 1.00 85.25 99 THR A N 1
ATOM 803 C CA . THR A 1 99 ? 9.904 5.248 -28.653 1.00 85.25 99 THR A CA 1
ATOM 804 C C . THR A 1 99 ? 10.000 4.259 -29.817 1.00 85.25 99 THR A C 1
ATOM 806 O O . THR A 1 99 ? 9.663 3.083 -29.697 1.00 85.25 99 THR A O 1
ATOM 809 N N . SER A 1 100 ? 10.532 4.709 -30.957 1.00 84.75 100 SER A N 1
ATOM 810 C CA . SER A 1 100 ? 10.733 3.860 -32.144 1.00 84.75 100 SER A CA 1
ATOM 811 C C . SER A 1 100 ? 11.878 2.846 -32.001 1.00 84.75 100 SER A C 1
ATOM 813 O O . SER A 1 100 ? 11.945 1.882 -32.757 1.00 84.75 100 SER A O 1
ATOM 815 N N . TYR A 1 101 ? 12.775 3.052 -31.036 1.00 85.44 101 TYR A N 1
ATOM 816 C CA . TYR A 1 101 ? 13.947 2.208 -30.762 1.00 85.44 101 TYR A CA 1
ATOM 817 C C . TYR A 1 101 ? 13.813 1.368 -29.473 1.00 85.44 101 TYR A C 1
ATOM 819 O O . TYR A 1 101 ? 14.729 0.611 -29.121 1.00 85.44 101 TYR A O 1
ATOM 827 N N . GLY A 1 102 ? 12.665 1.459 -28.793 1.00 89.94 102 GLY A N 1
ATOM 828 C CA . GLY A 1 102 ? 12.384 0.787 -27.525 1.00 89.94 102 GLY A CA 1
ATOM 829 C C . GLY A 1 102 ? 12.944 1.515 -26.291 1.00 89.94 102 GLY A C 1
ATOM 830 O O . GLY A 1 102 ? 13.486 2.623 -26.408 1.00 89.94 102 GLY A O 1
ATOM 831 N N . PRO A 1 103 ? 12.810 0.913 -25.096 1.00 94.38 103 PRO A N 1
ATOM 832 C CA . PRO A 1 103 ? 13.181 1.554 -23.840 1.00 94.38 103 PRO A CA 1
ATOM 833 C C . PRO A 1 103 ? 14.681 1.857 -23.779 1.00 94.38 103 PRO A C 1
ATOM 835 O O . PRO A 1 103 ? 15.517 1.060 -24.205 1.00 94.38 103 PRO A O 1
ATOM 838 N N . THR A 1 104 ? 15.011 3.021 -23.227 1.00 94.31 104 THR A N 1
ATOM 839 C CA . THR A 1 104 ? 16.386 3.442 -22.927 1.00 94.31 104 THR A CA 1
ATOM 840 C C . THR A 1 104 ? 16.829 2.935 -21.554 1.00 94.31 104 THR A C 1
ATOM 842 O O . THR A 1 104 ? 15.999 2.553 -20.725 1.00 94.31 104 THR A O 1
ATOM 845 N N . GLU A 1 105 ? 18.129 3.015 -21.263 1.00 93.88 105 GLU A N 1
ATOM 846 C CA . GLU A 1 105 ? 18.673 2.740 -19.923 1.00 93.88 105 GLU A CA 1
ATOM 847 C C . GLU A 1 105 ? 17.998 3.587 -18.833 1.00 93.88 105 GLU A C 1
ATOM 849 O O . GLU A 1 105 ? 17.713 3.090 -17.744 1.00 93.88 105 GLU A O 1
ATOM 854 N N . LEU A 1 106 ? 17.653 4.843 -19.144 1.00 93.44 106 LEU A N 1
ATOM 855 C CA . LEU A 1 106 ? 16.917 5.720 -18.235 1.00 93.44 106 LEU A CA 1
ATOM 856 C C . LEU A 1 106 ? 15.518 5.170 -17.917 1.00 93.44 106 LEU A C 1
ATOM 858 O O . LEU A 1 106 ? 15.087 5.230 -16.764 1.00 93.44 106 LEU A O 1
ATOM 862 N N . ASN A 1 107 ? 14.806 4.633 -18.914 1.00 94.81 107 ASN A N 1
ATOM 863 C CA . ASN A 1 107 ? 13.480 4.046 -18.702 1.00 94.81 107 ASN A CA 1
ATOM 864 C C . ASN A 1 107 ? 13.585 2.785 -17.828 1.00 94.81 107 ASN A C 1
ATOM 866 O O . ASN A 1 107 ? 12.833 2.654 -16.863 1.00 94.81 107 ASN A O 1
ATOM 870 N N . SER A 1 108 ? 14.552 1.907 -18.118 1.00 94.88 108 SER A N 1
ATOM 871 C CA . SER A 1 108 ? 14.828 0.691 -17.337 1.00 94.88 108 SER A CA 1
ATOM 872 C C . SER A 1 108 ? 15.202 0.995 -15.889 1.00 94.88 108 SER A C 1
ATOM 874 O O . SER A 1 108 ? 14.623 0.416 -14.974 1.00 94.88 108 SER A O 1
ATOM 876 N N . SER A 1 109 ? 16.092 1.962 -15.660 1.00 94.69 109 SER A N 1
ATOM 877 C CA . SER A 1 109 ? 16.492 2.360 -14.309 1.00 94.69 109 SER A CA 1
ATOM 878 C C . SER A 1 109 ? 15.319 2.930 -13.502 1.00 94.69 109 SER A C 1
A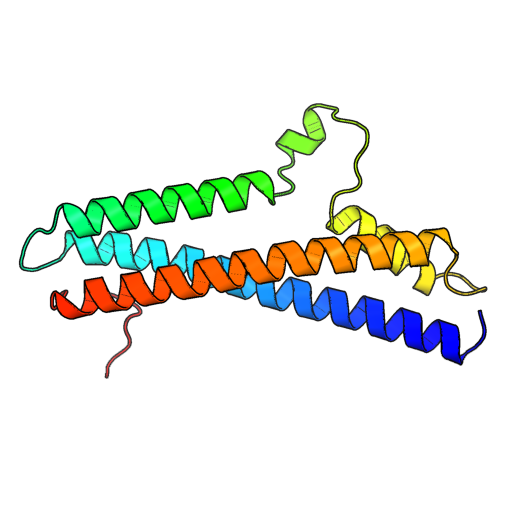TOM 880 O O . SER A 1 109 ? 15.148 2.601 -12.328 1.00 94.69 109 SER A O 1
ATOM 882 N N . ASN A 1 110 ? 14.457 3.743 -14.123 1.00 92.56 110 ASN A N 1
ATOM 883 C CA . ASN A 1 110 ? 13.275 4.265 -13.436 1.00 92.56 110 ASN A CA 1
ATOM 884 C C . ASN A 1 110 ? 12.251 3.174 -13.114 1.00 92.56 110 ASN A C 1
ATOM 886 O O . ASN A 1 110 ? 11.651 3.234 -12.041 1.00 92.56 110 ASN A O 1
ATOM 890 N N . LEU A 1 111 ? 12.092 2.175 -13.988 1.00 94.81 111 LEU A N 1
ATOM 891 C CA . LEU A 1 111 ? 11.249 1.013 -13.718 1.00 94.81 111 LEU A CA 1
ATOM 892 C C . LEU A 1 111 ? 11.759 0.220 -12.509 1.00 94.81 111 LEU A C 1
ATOM 894 O O . LEU A 1 111 ? 10.990 -0.041 -11.595 1.00 94.81 111 LEU A O 1
ATOM 898 N N . GLU A 1 112 ? 13.054 -0.091 -12.450 1.00 95.25 112 GLU A N 1
ATOM 899 C CA . GLU A 1 112 ? 13.638 -0.838 -11.325 1.00 95.25 112 GLU A CA 1
ATOM 900 C C . GLU A 1 112 ? 13.503 -0.102 -9.988 1.00 95.25 112 GLU A C 1
ATOM 902 O O . GLU A 1 112 ? 13.256 -0.715 -8.948 1.00 95.25 112 GLU A O 1
ATOM 907 N N . ILE A 1 113 ? 13.666 1.223 -9.989 1.00 89.62 113 ILE A N 1
ATOM 908 C CA . ILE A 1 113 ? 13.483 2.022 -8.773 1.00 89.62 113 ILE A CA 1
ATOM 909 C C . ILE A 1 113 ? 12.002 2.058 -8.375 1.00 89.62 113 ILE A C 1
ATOM 911 O O . ILE A 1 113 ? 11.695 1.967 -7.187 1.00 89.62 113 ILE A O 1
ATOM 915 N N . ALA A 1 114 ? 11.091 2.167 -9.346 1.00 88.81 114 ALA A N 1
ATOM 916 C CA . ALA A 1 114 ? 9.655 2.129 -9.094 1.00 88.81 114 ALA A CA 1
ATOM 917 C C . ALA A 1 114 ? 9.210 0.770 -8.529 1.00 88.81 114 ALA A C 1
ATOM 919 O O . ALA A 1 114 ? 8.473 0.748 -7.552 1.00 88.81 114 ALA A O 1
ATOM 920 N N . GLU A 1 115 ? 9.712 -0.348 -9.061 1.00 94.25 115 GLU A N 1
ATOM 921 C CA . GLU A 1 115 ? 9.438 -1.697 -8.543 1.00 94.25 115 GLU A CA 1
ATOM 922 C C . GLU A 1 115 ? 9.918 -1.861 -7.091 1.00 94.25 115 GLU A C 1
ATOM 924 O O . GLU A 1 115 ? 9.181 -2.370 -6.250 1.00 94.25 115 GLU A O 1
ATOM 929 N N . LYS A 1 116 ? 11.125 -1.378 -6.758 1.00 91.69 116 LYS A N 1
ATOM 930 C CA . LYS A 1 116 ? 11.645 -1.421 -5.376 1.00 91.69 116 LYS A CA 1
ATOM 931 C C . LYS A 1 116 ? 10.816 -0.576 -4.415 1.00 91.69 116 LYS A C 1
ATOM 933 O O . LYS A 1 116 ? 10.584 -0.986 -3.281 1.00 91.69 116 LYS A O 1
ATOM 938 N N . HIS A 1 117 ? 10.395 0.607 -4.855 1.00 86.69 117 HIS A N 1
ATOM 939 C CA . HIS A 1 117 ? 9.542 1.472 -4.049 1.00 86.69 117 HIS A CA 1
ATOM 940 C C . HIS A 1 117 ? 8.156 0.843 -3.854 1.00 86.69 117 HIS A C 1
ATOM 942 O O . HIS A 1 117 ? 7.665 0.796 -2.730 1.00 86.69 117 HIS A O 1
ATOM 948 N N . PHE A 1 118 ? 7.577 0.275 -4.913 1.00 88.44 118 PHE A N 1
ATOM 949 C CA . PHE A 1 118 ? 6.316 -0.449 -4.830 1.00 88.44 118 PHE A CA 1
ATOM 950 C C . PHE A 1 118 ? 6.388 -1.630 -3.859 1.00 88.44 118 PHE A C 1
ATOM 952 O O . PHE A 1 118 ? 5.457 -1.814 -3.088 1.00 88.44 118 PHE A O 1
ATOM 959 N N . GLU A 1 119 ? 7.482 -2.398 -3.823 1.00 92.50 119 GLU A N 1
ATOM 960 C CA . GLU A 1 119 ? 7.580 -3.492 -2.847 1.00 92.50 119 GLU A CA 1
ATOM 961 C C . GLU A 1 119 ? 7.617 -3.008 -1.396 1.00 92.50 119 GLU A C 1
ATOM 963 O O . GLU A 1 119 ? 7.058 -3.657 -0.514 1.00 92.50 119 GLU A O 1
ATOM 968 N N . LYS A 1 120 ? 8.211 -1.841 -1.126 1.00 87.94 120 LYS A N 1
ATOM 969 C CA . LYS A 1 120 ? 8.104 -1.222 0.200 1.00 87.94 120 LYS A CA 1
ATOM 970 C C . LYS A 1 120 ? 6.636 -0.891 0.522 1.00 87.94 120 LYS A C 1
ATOM 972 O O . LYS A 1 120 ? 6.121 -1.369 1.528 1.00 87.94 120 LYS A O 1
ATOM 977 N N . MET A 1 121 ? 5.966 -0.178 -0.388 1.00 88.31 121 MET A N 1
ATOM 978 C CA . MET A 1 121 ? 4.558 0.225 -0.272 1.00 88.31 121 MET A CA 1
ATOM 979 C C . MET A 1 121 ? 3.630 -0.981 -0.045 1.00 88.31 121 MET A C 1
ATOM 981 O O . MET A 1 121 ? 2.779 -0.976 0.839 1.00 88.31 121 MET A O 1
ATOM 985 N N . LYS A 1 122 ? 3.838 -2.054 -0.812 1.00 92.88 122 LYS A N 1
ATOM 986 C CA . LYS A 1 122 ? 3.090 -3.309 -0.717 1.00 92.88 122 LYS A CA 1
ATOM 987 C C . LYS A 1 122 ? 3.201 -3.952 0.664 1.00 92.88 122 LYS A C 1
ATOM 989 O O . LYS A 1 122 ? 2.174 -4.327 1.224 1.00 92.88 122 LYS A O 1
ATOM 994 N N . ASN A 1 123 ? 4.410 -4.056 1.216 1.00 94.25 123 ASN A N 1
ATOM 995 C CA . ASN A 1 123 ? 4.612 -4.641 2.544 1.00 94.25 123 ASN A CA 1
ATOM 996 C C . ASN A 1 123 ? 3.930 -3.812 3.644 1.00 94.25 123 ASN A C 1
ATOM 998 O O . ASN A 1 123 ? 3.327 -4.373 4.556 1.00 94.25 123 ASN A O 1
ATOM 1002 N N . GLU A 1 124 ? 3.993 -2.483 3.547 1.00 91.69 124 GLU A N 1
ATOM 1003 C CA . GLU A 1 124 ? 3.365 -1.575 4.514 1.00 91.69 124 GLU A CA 1
ATOM 1004 C C . GLU A 1 124 ? 1.831 -1.675 4.465 1.00 91.69 124 GLU A C 1
ATOM 1006 O O . GLU A 1 124 ? 1.189 -1.846 5.500 1.00 91.69 124 GLU A O 1
ATOM 1011 N N . ILE A 1 125 ? 1.236 -1.690 3.267 1.00 94.19 125 ILE A N 1
ATOM 1012 C CA . ILE A 1 125 ? -0.216 -1.862 3.093 1.00 94.19 125 ILE A CA 1
ATOM 1013 C C . ILE A 1 125 ? -0.681 -3.250 3.558 1.00 94.19 125 ILE A C 1
ATOM 1015 O O . ILE A 1 125 ? -1.749 -3.374 4.157 1.00 94.19 125 ILE A O 1
ATOM 1019 N N . GLU A 1 126 ? 0.095 -4.311 3.314 1.00 97.19 126 GLU A N 1
ATOM 1020 C CA . GLU A 1 126 ? -0.224 -5.654 3.824 1.00 97.19 126 GLU A CA 1
ATOM 1021 C C . GLU A 1 126 ? -0.238 -5.700 5.352 1.00 97.19 126 GLU A C 1
ATOM 1023 O O . GLU A 1 126 ? -1.129 -6.327 5.934 1.00 97.19 126 GLU A O 1
ATOM 1028 N N . GLN A 1 127 ? 0.703 -5.005 5.991 1.00 96.81 127 GLN A N 1
ATOM 1029 C CA . GLN A 1 127 ? 0.765 -4.896 7.441 1.00 96.81 127 GLN A CA 1
ATOM 1030 C C . GLN A 1 127 ? -0.432 -4.106 7.996 1.00 96.81 127 GLN A C 1
ATOM 1032 O O . GLN A 1 127 ? -1.138 -4.625 8.862 1.00 96.81 127 GLN A O 1
ATOM 1037 N N . LEU A 1 128 ? -0.749 -2.937 7.428 1.00 96.00 128 LEU A N 1
ATOM 1038 C CA . LEU A 1 128 ? -1.939 -2.154 7.797 1.00 96.00 128 LEU A CA 1
ATOM 1039 C C . LEU A 1 128 ? -3.237 -2.959 7.619 1.00 96.00 128 LEU A C 1
ATOM 1041 O O . LEU A 1 128 ? -4.135 -2.920 8.459 1.00 96.00 128 LEU A O 1
ATOM 1045 N N . ASN A 1 129 ? -3.340 -3.740 6.540 1.00 96.75 129 ASN A N 1
ATOM 1046 C CA . ASN A 1 129 ? -4.504 -4.586 6.281 1.00 96.75 129 ASN A CA 1
ATOM 1047 C C . ASN A 1 129 ? -4.649 -5.714 7.311 1.00 96.75 129 ASN A C 1
ATOM 1049 O O . ASN A 1 129 ? -5.763 -6.147 7.606 1.00 96.75 129 ASN A O 1
ATOM 1053 N N . LYS A 1 130 ? -3.535 -6.240 7.825 1.00 97.56 130 LYS A N 1
ATOM 1054 C CA . LYS A 1 130 ? -3.563 -7.230 8.901 1.00 97.56 130 LYS A CA 1
ATOM 1055 C C . LYS A 1 130 ? -4.031 -6.582 10.203 1.00 97.56 130 LYS A C 1
ATOM 1057 O O . LYS A 1 130 ? -4.967 -7.078 10.818 1.00 97.56 130 LYS A O 1
ATOM 1062 N N . GLU A 1 131 ? -3.440 -5.451 10.564 1.00 96.75 131 GLU A N 1
ATOM 1063 C CA . GLU A 1 131 ? -3.762 -4.719 11.791 1.00 96.75 131 GLU A CA 1
ATOM 1064 C C . GLU A 1 131 ? -5.228 -4.269 11.841 1.00 96.75 131 GLU A C 1
ATOM 1066 O O . GLU A 1 131 ? -5.902 -4.505 12.844 1.00 96.75 131 GLU A O 1
ATOM 1071 N N . VAL A 1 132 ? -5.780 -3.725 10.746 1.00 95.31 132 VAL A N 1
ATOM 1072 C CA . VAL A 1 132 ? -7.197 -3.316 10.718 1.00 95.31 132 VAL A CA 1
ATOM 1073 C C . VAL A 1 132 ? -8.150 -4.508 10.858 1.00 95.31 132 VAL A C 1
ATOM 1075 O O . VAL A 1 132 ? -9.234 -4.369 11.422 1.00 95.31 132 VAL A O 1
ATOM 1078 N N . LYS A 1 133 ? -7.767 -5.695 10.364 1.00 94.25 133 LYS A N 1
ATOM 1079 C CA . LYS A 1 133 ? -8.558 -6.928 10.520 1.00 94.25 133 LYS A CA 1
ATOM 1080 C C . LYS A 1 133 ? -8.499 -7.461 11.943 1.00 94.25 133 LYS A C 1
ATOM 1082 O O . LYS A 1 133 ? -9.518 -7.921 12.453 1.00 94.25 133 LYS A O 1
ATOM 1087 N N . ASP A 1 134 ? -7.330 -7.409 12.572 1.00 94.69 134 ASP A N 1
ATOM 1088 C CA . ASP A 1 134 ? -7.174 -7.796 13.972 1.00 94.69 134 ASP A CA 1
ATOM 1089 C C . ASP A 1 134 ? -8.027 -6.875 14.861 1.00 94.69 134 ASP A C 1
ATOM 1091 O O . ASP A 1 134 ? -8.817 -7.363 15.670 1.00 94.69 134 ASP A O 1
ATOM 1095 N N . LEU A 1 135 ? -7.997 -5.563 14.606 1.00 93.69 135 LEU A N 1
ATOM 1096 C CA . LEU A 1 135 ? -8.838 -4.584 15.296 1.00 93.69 135 LEU A CA 1
ATOM 1097 C C . LEU A 1 135 ? -10.338 -4.799 15.040 1.00 93.69 135 LEU A C 1
ATOM 1099 O O . LEU A 1 135 ? -11.145 -4.722 15.965 1.00 93.69 135 LEU A O 1
ATOM 1103 N N . GLU A 1 136 ? -10.729 -5.124 13.805 1.00 91.75 136 GLU A N 1
ATOM 1104 C CA . GLU A 1 136 ? -12.110 -5.487 13.470 1.00 91.75 136 GLU A CA 1
ATOM 1105 C C . GLU A 1 136 ? -12.593 -6.701 14.276 1.00 91.75 136 GLU A C 1
ATOM 1107 O O . GLU A 1 136 ? -13.723 -6.706 14.769 1.00 91.75 136 GLU A O 1
ATOM 1112 N N . ASN A 1 137 ? -11.748 -7.720 14.439 1.00 91.00 137 ASN A N 1
ATOM 1113 C CA . ASN A 1 137 ? -12.079 -8.903 15.229 1.00 91.00 137 ASN A CA 1
ATOM 1114 C C . ASN A 1 137 ? -12.231 -8.575 16.719 1.00 91.00 137 ASN A C 1
ATOM 1116 O O . ASN A 1 137 ? -13.167 -9.072 17.345 1.00 91.00 137 ASN A O 1
ATOM 1120 N N . GLU A 1 138 ? -11.357 -7.733 17.277 1.00 90.38 138 GLU A N 1
ATOM 1121 C 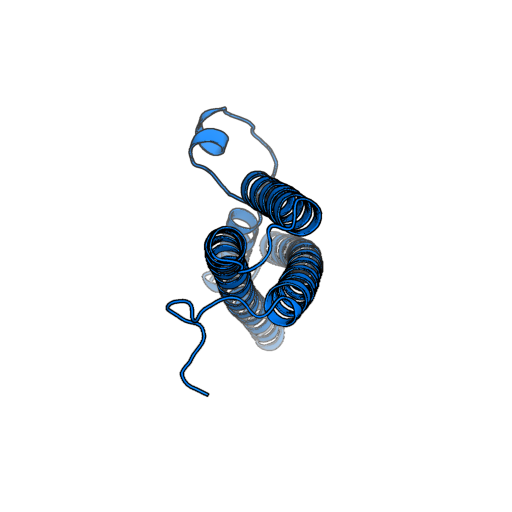CA . GLU A 1 138 ? -11.482 -7.263 18.662 1.00 90.38 138 GLU A CA 1
ATOM 1122 C C . GLU A 1 138 ? -12.799 -6.507 18.881 1.00 90.38 138 GLU A C 1
ATOM 1124 O O . GLU A 1 138 ? -13.531 -6.800 19.826 1.00 90.38 138 GLU A O 1
ATOM 1129 N N . VAL A 1 139 ? -13.154 -5.592 17.971 1.00 87.75 139 VAL A N 1
ATOM 1130 C CA . VAL A 1 139 ? -14.422 -4.853 18.042 1.00 87.75 139 VAL A CA 1
ATOM 1131 C C . VAL A 1 139 ? -15.611 -5.813 17.959 1.00 87.75 139 VAL A C 1
ATOM 1133 O O . VAL A 1 139 ? -16.523 -5.702 18.771 1.00 87.75 139 VAL A O 1
ATOM 1136 N N . LYS A 1 140 ? -15.602 -6.798 17.048 1.00 84.81 140 LYS A N 1
ATOM 1137 C CA . LYS A 1 140 ? -16.683 -7.798 16.922 1.00 84.81 140 LYS A CA 1
ATOM 1138 C C . LYS A 1 140 ? -16.890 -8.633 18.189 1.00 84.81 140 LYS A C 1
ATOM 1140 O O . LYS A 1 140 ? -18.030 -8.966 18.503 1.00 84.81 140 LYS A O 1
ATOM 1145 N N . GLN A 1 141 ? -15.827 -8.958 18.927 1.00 86.31 141 GLN A N 1
ATOM 1146 C CA . GLN A 1 141 ? -15.927 -9.715 20.184 1.00 86.31 141 GLN A CA 1
ATOM 1147 C C . GLN A 1 141 ? -16.675 -8.956 21.287 1.00 86.31 141 GLN A C 1
ATOM 1149 O O . GLN A 1 141 ? -17.205 -9.583 22.202 1.00 86.31 141 GLN A O 1
ATOM 1154 N N . LEU A 1 142 ? -16.765 -7.628 21.185 1.00 83.62 142 LEU A N 1
ATOM 1155 C CA . LEU A 1 142 ? -17.524 -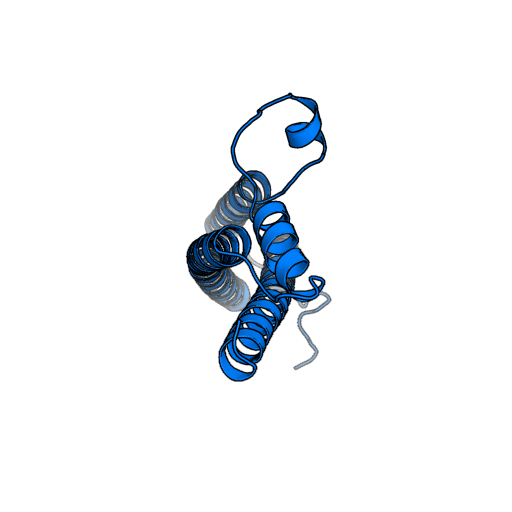6.788 22.112 1.00 83.62 142 LEU A CA 1
ATOM 1156 C C . LEU A 1 142 ? -19.011 -6.663 21.746 1.00 83.62 142 LEU A C 1
ATOM 1158 O O . LEU A 1 142 ? -19.710 -5.845 22.339 1.00 83.62 142 LEU A O 1
ATOM 1162 N N . ASN A 1 143 ? -19.487 -7.474 20.795 1.00 73.56 143 ASN A N 1
ATOM 1163 C CA . ASN A 1 143 ? -20.878 -7.533 20.351 1.00 73.56 143 ASN A CA 1
ATOM 1164 C C . ASN A 1 143 ? -21.467 -6.142 20.021 1.00 73.56 143 ASN A C 1
ATOM 1166 O O . ASN A 1 143 ? -22.465 -5.737 20.622 1.00 73.56 143 ASN A O 1
ATOM 1170 N N . PRO A 1 144 ? -20.847 -5.374 19.100 1.00 68.31 144 PRO A N 1
ATOM 1171 C CA . PRO A 1 144 ? -21.393 -4.095 18.672 1.00 68.31 144 PRO A CA 1
ATOM 1172 C C . PRO A 1 144 ? -22.795 -4.309 18.084 1.00 68.31 144 PRO A C 1
ATOM 1174 O O . PRO A 1 144 ? -23.023 -5.320 17.411 1.00 68.31 144 PRO A O 1
ATOM 1177 N N . PRO A 1 145 ? -23.731 -3.363 18.272 1.00 65.81 145 PRO A N 1
ATOM 1178 C CA . PRO A 1 145 ? -24.975 -3.375 17.515 1.00 65.81 145 PRO A CA 1
ATOM 1179 C C . PRO A 1 145 ? -24.665 -3.338 16.015 1.00 65.81 145 PRO A C 1
ATOM 1181 O O . PRO A 1 145 ? -23.610 -2.860 15.610 1.00 65.81 145 PRO A O 1
ATOM 1184 N N . TYR A 1 146 ? -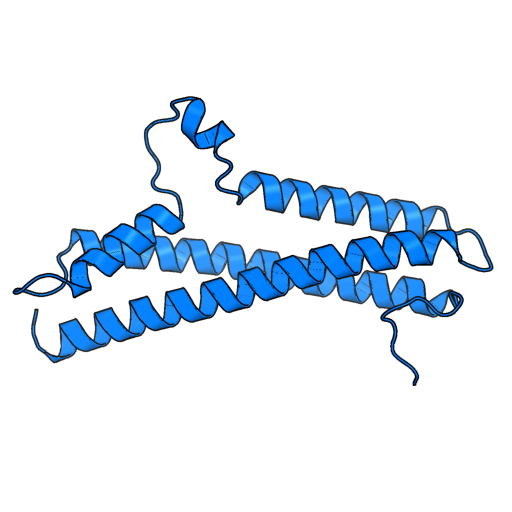25.590 -3.834 15.188 1.00 67.81 146 TYR A N 1
ATOM 1185 C CA . TYR A 1 146 ? -25.409 -3.877 13.735 1.00 67.81 146 TYR A CA 1
ATOM 1186 C C . TYR A 1 146 ? -25.035 -2.507 13.155 1.00 67.81 146 TYR A C 1
ATOM 1188 O O . TYR A 1 146 ? -25.722 -1.507 13.386 1.00 67.81 146 TYR A O 1
ATOM 1196 N N . ILE A 1 147 ? -23.991 -2.493 12.327 1.00 63.41 147 ILE A N 1
ATOM 1197 C CA . ILE A 1 147 ? -23.481 -1.290 11.669 1.00 63.41 147 ILE A CA 1
ATOM 1198 C C . ILE A 1 147 ? -23.713 -1.402 10.171 1.00 63.41 147 ILE A C 1
ATOM 1200 O O . ILE A 1 147 ? -23.513 -2.446 9.550 1.00 63.41 147 ILE A O 1
ATOM 1204 N N . ILE A 1 148 ? -24.107 -0.288 9.558 1.00 54.84 148 ILE A N 1
ATOM 1205 C CA . ILE A 1 148 ? -24.261 -0.188 8.106 1.00 54.84 148 ILE A CA 1
ATOM 1206 C C . ILE A 1 148 ? -22.953 -0.623 7.425 1.00 54.84 148 ILE A C 1
ATOM 1208 O O . ILE A 1 148 ? -21.904 -0.025 7.654 1.00 54.84 148 ILE A O 1
ATOM 1212 N N . GLY A 1 149 ? -23.033 -1.649 6.571 1.00 57.78 149 GLY A N 1
ATOM 1213 C CA . GLY A 1 149 ? -21.887 -2.207 5.842 1.00 57.78 149 GLY A CA 1
ATOM 1214 C C . GLY A 1 149 ? -21.316 -3.504 6.426 1.00 57.78 149 GLY A C 1
ATOM 1215 O O . GLY A 1 149 ? -20.426 -4.085 5.816 1.00 57.78 149 GLY A O 1
ATOM 1216 N N . GLN A 1 150 ? -21.844 -3.988 7.554 1.00 60.97 150 GLN A N 1
ATOM 1217 C CA . GLN A 1 150 ? -21.392 -5.225 8.203 1.00 60.97 150 GLN A CA 1
ATOM 1218 C C . GLN A 1 150 ? -21.913 -6.509 7.521 1.00 60.97 150 GLN A C 1
ATOM 1220 O O . GLN A 1 150 ? -21.396 -7.585 7.797 1.00 60.97 150 GLN A O 1
ATOM 1225 N N . GLY A 1 151 ? -22.872 -6.388 6.591 1.00 57.66 151 GLY A N 1
ATOM 1226 C CA . GLY A 1 151 ? -23.561 -7.526 5.974 1.00 57.66 151 GLY A CA 1
ATOM 1227 C C . GLY A 1 151 ? -24.677 -8.078 6.869 1.00 57.66 151 GLY A C 1
ATOM 1228 O O . GLY A 1 151 ? -24.663 -7.898 8.081 1.00 57.66 151 GLY A O 1
ATOM 1229 N N . ILE A 1 152 ? -25.684 -8.696 6.257 1.00 51.34 152 ILE A N 1
ATOM 1230 C CA . ILE A 1 152 ? -26.725 -9.465 6.953 1.00 51.34 152 ILE A CA 1
ATOM 1231 C C . ILE A 1 152 ? -26.285 -10.923 6.867 1.00 51.34 152 ILE A C 1
ATOM 1233 O O . ILE A 1 152 ? -26.572 -11.574 5.864 1.00 51.34 152 ILE A O 1
ATOM 1237 N N . ASP A 1 153 ? -25.512 -11.378 7.846 1.00 55.97 153 ASP A N 1
ATOM 1238 C CA . ASP A 1 153 ? -25.250 -12.810 8.028 1.00 55.97 153 ASP A CA 1
ATOM 1239 C C . ASP A 1 153 ? -26.470 -13.494 8.670 1.00 55.97 153 ASP A C 1
ATOM 1241 O O . ASP A 1 153 ? -27.080 -12.891 9.588 1.00 55.97 153 ASP A O 1
#

Secondary structure (DSSP, 8-state):
--HHHHHHHHHHHHHHHHHHHHHHHHHHHHHHHHHHHHHHHTT-SS--HHHHHHHHHHHHHHHHHHHHH---HHHHHTT--S---HHHHHHHHHHTTSSTT---HHHHHHHHHHHHHHHHHHHHHHHHHHHHHHHHHHHHHT-PPP-TTS---